Protein AF-A0A0Q9SJ80-F1 (afdb_monomer_lite)

pLDDT: mean 90.05, std 10.93, range [50.81, 97.81]

Radius of gyration: 14.5 Å; chains: 1; bounding box: 36×26×39 Å

Foldseek 3Di:
DFWAFDPDPDDGDIDDDDLLDKGQKDFQDKDFFDDDLADPDDVVLQVRLVVVLQVSPCVFQVDHPVQDQKDKDWDADDRVCSNVPGRMITIIIGRPPPPRIDSHDNGNDDD

Secondary structure (DSSP, 8-state):
-EEE----TTS--PEEE-TTS-BSEEEEEEEEPP--SS---HHHHHHHHHHHHHHHHHHHHSS-GGG-S-EEEEEE--HHHHHTT--EEEEEEE-TTSSS-BSS--TT---

Sequence (111 aa):
MCIRVPEDQGFINVTVVDCRAEHQAEVMGRAALSGPKKWPGDEAMDTMALQKCREAFEPYIGLSFDESALDMDYFTADREGWQVGDRTVVCLVFDPNDDGASNRALRGVRE

Structure (mmCIF, N/CA/C/O backbone):
data_AF-A0A0Q9SJ80-F1
#
_entry.id   AF-A0A0Q9SJ80-F1
#
loop_
_atom_site.group_PDB
_atom_site.id
_atom_site.type_symbol
_atom_site.label_atom_id
_atom_site.label_alt_id
_atom_site.label_comp_id
_atom_site.label_asym_id
_atom_site.label_entity_id
_atom_site.label_seq_id
_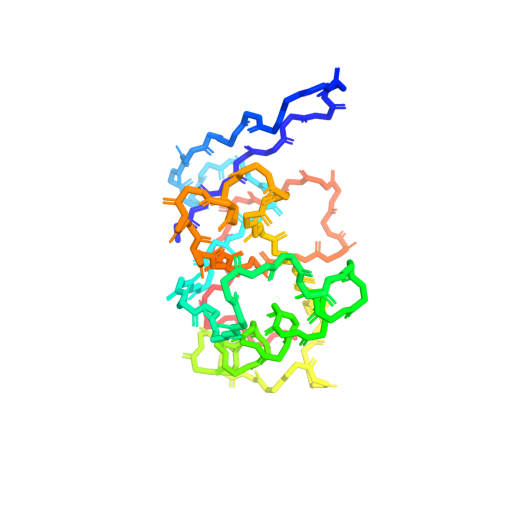atom_site.pdbx_PDB_ins_code
_atom_site.Cartn_x
_atom_site.Cartn_y
_atom_site.Cartn_z
_atom_site.occupancy
_atom_site.B_iso_or_equiv
_atom_site.auth_seq_id
_atom_site.auth_comp_id
_atom_site.auth_asym_id
_atom_site.auth_atom_id
_atom_site.pdbx_PDB_model_num
ATOM 1 N N . MET A 1 1 ? -1.192 -7.796 -10.538 1.00 88.00 1 MET A N 1
ATOM 2 C CA . MET A 1 1 ? -2.417 -7.245 -11.181 1.00 88.00 1 MET A CA 1
ATOM 3 C C . MET A 1 1 ? -2.260 -5.750 -11.155 1.00 88.00 1 MET A C 1
ATOM 5 O O . MET A 1 1 ? -1.811 -5.252 -10.132 1.00 88.00 1 MET A O 1
ATOM 9 N N . CYS A 1 2 ? -2.597 -5.052 -12.228 1.00 94.12 2 CYS A N 1
ATOM 10 C CA . CYS A 1 2 ? -2.226 -3.652 -12.357 1.00 94.12 2 CYS A CA 1
ATOM 11 C C . CYS A 1 2 ? -3.435 -2.741 -12.220 1.00 94.12 2 CYS A C 1
ATOM 13 O O . CYS A 1 2 ? -4.558 -3.143 -12.539 1.00 94.12 2 CYS A O 1
ATOM 15 N N . ILE A 1 3 ? -3.219 -1.548 -11.682 1.00 92.88 3 ILE A N 1
ATOM 16 C CA . ILE A 1 3 ? -4.290 -0.630 -11.333 1.00 92.88 3 ILE A CA 1
ATOM 17 C C . ILE A 1 3 ? -4.064 0.750 -11.919 1.00 92.88 3 ILE A C 1
ATOM 19 O O . ILE A 1 3 ? -2.954 1.283 -11.914 1.00 92.88 3 ILE A O 1
ATOM 23 N N . ARG A 1 4 ? -5.166 1.338 -12.385 1.00 90.44 4 ARG A N 1
ATOM 24 C CA . ARG A 1 4 ? -5.239 2.764 -12.652 1.00 90.44 4 ARG A CA 1
ATOM 25 C C . ARG A 1 4 ? -5.910 3.506 -11.513 1.00 90.44 4 ARG A C 1
ATOM 27 O O . ARG A 1 4 ? -6.996 3.099 -11.090 1.00 90.44 4 ARG A O 1
ATOM 34 N N . VAL A 1 5 ? -5.273 4.584 -11.069 1.00 76.19 5 VAL A N 1
ATOM 35 C CA . VAL A 1 5 ? -5.771 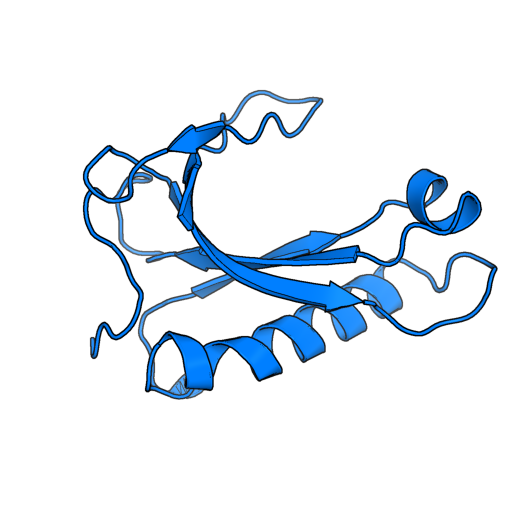5.471 -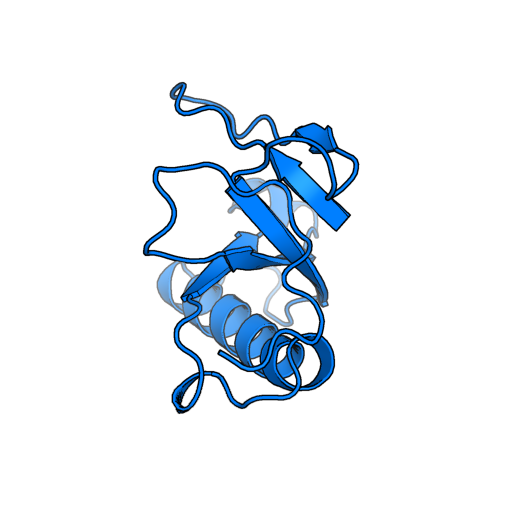10.013 1.00 76.19 5 VAL A CA 1
ATOM 36 C C . VAL A 1 5 ? -6.020 6.849 -10.639 1.00 76.19 5 VAL A C 1
ATOM 38 O O . VAL A 1 5 ? -5.062 7.515 -11.018 1.00 76.19 5 VAL A O 1
ATOM 41 N N . PRO A 1 6 ? -7.282 7.265 -10.838 1.00 65.31 6 PRO A N 1
ATOM 42 C CA . PRO A 1 6 ? -7.597 8.594 -11.346 1.00 65.31 6 PRO A CA 1
ATOM 43 C C . PRO A 1 6 ? -7.302 9.657 -10.278 1.00 65.31 6 PRO A C 1
ATOM 45 O O . PRO A 1 6 ? -7.611 9.456 -9.108 1.00 65.31 6 PRO A O 1
ATOM 48 N N . GLU A 1 7 ? -6.755 10.802 -10.688 1.00 61.00 7 GLU A N 1
ATOM 49 C CA . GLU A 1 7 ? -6.357 11.914 -9.801 1.00 61.00 7 GLU A CA 1
ATOM 50 C C . GLU A 1 7 ? -7.539 12.732 -9.216 1.00 61.00 7 GLU A C 1
ATOM 52 O O . GLU A 1 7 ? -7.327 13.733 -8.533 1.00 61.00 7 GLU A O 1
ATOM 57 N N . ASP A 1 8 ? -8.794 12.345 -9.478 1.00 55.38 8 ASP A N 1
ATOM 58 C CA . ASP A 1 8 ? -9.990 13.123 -9.113 1.00 55.38 8 ASP A CA 1
ATOM 59 C C . ASP A 1 8 ? -10.437 12.889 -7.653 1.00 55.38 8 ASP A C 1
ATOM 61 O O . ASP A 1 8 ? -10.519 11.766 -7.151 1.00 55.38 8 ASP A O 1
ATOM 65 N N . GLN A 1 9 ? -10.717 13.997 -6.968 1.00 51.91 9 GLN A N 1
ATOM 66 C CA . GLN A 1 9 ? -10.834 14.153 -5.528 1.00 51.91 9 GLN A CA 1
ATOM 67 C C . GLN A 1 9 ? -12.212 13.739 -5.000 1.00 51.91 9 GLN A C 1
ATOM 69 O O . GLN A 1 9 ? -13.223 14.405 -5.218 1.00 51.91 9 GLN A O 1
ATOM 74 N N . GLY A 1 10 ? -12.223 12.679 -4.190 1.00 50.81 10 GLY A N 1
ATOM 75 C CA . GLY A 1 10 ? -13.315 12.375 -3.260 1.00 50.81 10 GLY A CA 1
ATOM 76 C C . GLY A 1 10 ? -13.565 10.884 -3.057 1.00 50.81 10 GLY A C 1
ATOM 77 O O . GLY A 1 10 ? -13.986 10.483 -1.976 1.00 50.81 10 GLY A O 1
ATOM 78 N N . PHE A 1 11 ? -13.251 10.061 -4.062 1.00 55.22 11 PHE A N 1
ATOM 79 C CA . PHE A 1 11 ? -13.340 8.602 -3.999 1.00 55.22 11 PHE A CA 1
ATOM 80 C C . PHE A 1 11 ? -12.198 7.970 -4.795 1.00 55.22 11 PHE A C 1
ATOM 82 O O . PHE A 1 11 ? -11.992 8.308 -5.958 1.00 55.22 11 PHE A O 1
ATOM 89 N N . ILE A 1 12 ? -11.490 7.008 -4.199 1.00 63.69 12 ILE A N 1
ATOM 90 C CA . ILE A 1 12 ? -10.476 6.231 -4.919 1.00 63.69 12 ILE A CA 1
ATOM 91 C C . ILE A 1 12 ? -11.200 5.206 -5.804 1.00 63.69 12 ILE A C 1
ATOM 93 O O . ILE A 1 12 ? -11.538 4.106 -5.366 1.00 63.69 12 ILE A O 1
ATOM 97 N N . ASN A 1 13 ? -11.454 5.562 -7.064 1.00 72.38 13 ASN A N 1
ATOM 98 C CA . ASN A 1 13 ? -11.931 4.614 -8.070 1.00 72.38 13 ASN A CA 1
ATOM 99 C C . ASN A 1 13 ? -10.747 3.859 -8.672 1.00 72.38 13 ASN A C 1
ATOM 101 O O . ASN A 1 13 ? -10.119 4.320 -9.618 1.00 72.38 13 ASN A O 1
ATOM 105 N N . VAL A 1 14 ? -10.460 2.669 -8.157 1.00 82.50 14 VAL A N 1
ATOM 106 C CA . VAL A 1 14 ? -9.395 1.825 -8.704 1.00 82.50 14 VAL A CA 1
ATOM 107 C C . VAL A 1 14 ? -9.922 1.022 -9.891 1.00 82.50 14 VAL A C 1
ATOM 109 O O . VAL A 1 14 ? -10.858 0.236 -9.752 1.00 82.50 14 VAL A O 1
ATOM 112 N N . THR A 1 15 ? -9.299 1.169 -11.062 1.00 89.06 15 THR A N 1
ATOM 113 C CA . THR A 1 15 ? -9.591 0.303 -12.216 1.00 89.06 15 THR A CA 1
ATOM 114 C C . THR A 1 15 ? -8.518 -0.763 -12.350 1.00 89.06 15 THR A C 1
ATOM 116 O O . THR A 1 15 ? -7.363 -0.437 -12.606 1.00 89.06 15 THR A O 1
ATOM 119 N N . VAL A 1 16 ? -8.894 -2.037 -12.244 1.00 92.62 16 VAL A N 1
ATOM 120 C CA . VAL A 1 16 ? -7.978 -3.150 -12.531 1.00 92.62 16 VAL A CA 1
ATOM 121 C C . VAL A 1 16 ? -7.817 -3.300 -14.045 1.00 92.62 16 VAL A C 1
ATOM 123 O O . VAL A 1 16 ? -8.806 -3.375 -14.775 1.00 92.62 16 VAL A O 1
ATOM 126 N N . VAL A 1 17 ? -6.574 -3.358 -14.517 1.00 93.50 17 VAL A N 1
ATOM 127 C CA . VAL A 1 17 ? -6.207 -3.508 -15.931 1.00 93.50 17 VAL A CA 1
ATOM 128 C C . VAL A 1 17 ? -5.177 -4.625 -16.129 1.00 93.50 17 VAL A C 1
ATOM 130 O O . VAL A 1 17 ? -4.517 -5.072 -15.187 1.00 93.50 17 VAL A O 1
ATOM 133 N N . ASP A 1 18 ? -5.045 -5.097 -17.373 1.00 93.62 18 ASP A N 1
ATOM 134 C CA . ASP A 1 18 ? -3.914 -5.943 -17.770 1.00 93.62 18 ASP A CA 1
ATOM 135 C C . ASP A 1 18 ? -2.620 -5.125 -17.660 1.00 93.62 18 ASP A C 1
ATOM 137 O O . ASP A 1 18 ? -2.590 -3.974 -18.081 1.00 93.62 18 ASP A O 1
ATOM 141 N N . CYS A 1 19 ? -1.549 -5.706 -17.120 1.00 93.31 19 CYS A N 1
ATOM 142 C CA . CYS A 1 19 ? -0.290 -4.987 -16.900 1.00 93.31 19 CYS A CA 1
ATOM 143 C C . CYS A 1 19 ? 0.429 -4.569 -18.193 1.00 93.31 19 CYS A C 1
ATOM 145 O O . CYS A 1 19 ? 1.405 -3.836 -18.127 1.00 93.31 19 CYS A O 1
ATOM 147 N N . ARG A 1 20 ? -0.024 -5.031 -19.368 1.00 92.12 20 ARG A N 1
ATOM 148 C CA . ARG A 1 20 ? 0.446 -4.532 -20.672 1.00 92.12 20 ARG A CA 1
ATOM 149 C C . ARG A 1 20 ? -0.281 -3.262 -21.119 1.00 92.12 20 ARG A C 1
ATOM 151 O O . ARG A 1 20 ? 0.121 -2.648 -22.103 1.00 92.12 20 ARG A O 1
ATOM 158 N N . ALA A 1 21 ? -1.377 -2.903 -20.453 1.00 92.25 21 ALA A N 1
ATOM 159 C CA . ALA A 1 21 ? -2.021 -1.606 -20.604 1.00 92.25 21 ALA A CA 1
ATOM 160 C C . ALA A 1 21 ? -1.378 -0.594 -19.647 1.00 92.25 21 ALA A C 1
ATOM 162 O O . ALA A 1 21 ? -0.773 -0.980 -18.649 1.00 92.25 21 ALA A O 1
ATOM 163 N N . GLU A 1 22 ? -1.537 0.694 -19.940 1.00 92.12 22 GLU A N 1
ATOM 164 C CA . GLU A 1 22 ? -1.072 1.775 -19.068 1.00 92.12 22 GLU A CA 1
ATOM 165 C C . GLU A 1 22 ? -1.715 1.697 -17.675 1.00 92.12 22 GLU A C 1
ATOM 167 O O . GLU A 1 22 ? -2.936 1.540 -17.547 1.00 92.12 22 GLU A O 1
ATOM 172 N N . HIS A 1 23 ? -0.890 1.797 -16.635 1.00 93.12 23 HIS A N 1
ATOM 173 C CA . HIS A 1 23 ? -1.286 1.722 -15.232 1.00 93.12 23 HIS A CA 1
ATOM 174 C C . HIS A 1 23 ? -0.291 2.443 -14.318 1.00 93.12 23 HIS A C 1
ATOM 176 O O . HIS A 1 23 ? 0.873 2.583 -14.664 1.00 93.12 23 HIS A O 1
ATOM 182 N N . GLN A 1 24 ? -0.743 2.880 -13.144 1.00 91.62 24 GLN A N 1
ATOM 183 C CA . GLN A 1 24 ? 0.085 3.623 -12.184 1.00 91.62 24 GLN A CA 1
ATOM 184 C C . GLN A 1 24 ? 0.819 2.705 -11.204 1.00 91.62 24 GLN A C 1
ATOM 186 O O . GLN A 1 24 ? 1.921 3.017 -10.778 1.00 91.62 24 GLN A O 1
ATOM 191 N N . ALA A 1 25 ? 0.197 1.591 -10.814 1.00 93.62 25 ALA A N 1
ATOM 192 C CA . ALA A 1 25 ? 0.748 0.704 -9.797 1.00 93.62 25 ALA A CA 1
ATOM 193 C C . ALA A 1 25 ? 0.358 -0.754 -10.042 1.00 93.62 25 ALA A C 1
ATOM 195 O O . ALA A 1 25 ? -0.626 -1.063 -10.723 1.00 93.62 25 ALA A O 1
ATOM 196 N N . GLU A 1 26 ? 1.105 -1.663 -9.429 1.00 95.12 26 GLU A N 1
ATOM 197 C CA . GLU A 1 26 ? 0.811 -3.086 -9.379 1.00 95.12 26 GLU A CA 1
ATOM 198 C C . GLU A 1 26 ? 0.485 -3.518 -7.941 1.00 95.12 26 GLU A C 1
ATOM 200 O O . GLU A 1 26 ? 1.159 -3.157 -6.984 1.00 95.12 26 GLU A O 1
ATOM 205 N N . VAL A 1 27 ? -0.569 -4.319 -7.769 1.00 95.56 27 VAL A N 1
ATOM 206 C CA . VAL A 1 27 ? -0.891 -4.940 -6.481 1.00 95.56 27 VAL A CA 1
ATOM 207 C C . VAL A 1 27 ? 0.053 -6.117 -6.255 1.00 95.56 27 VAL A C 1
ATOM 209 O O . VAL A 1 27 ? -0.061 -7.150 -6.931 1.00 95.56 27 VAL A O 1
ATOM 212 N N . MET A 1 28 ? 0.932 -5.973 -5.266 1.00 95.00 28 MET A N 1
ATOM 213 C CA . MET A 1 28 ? 1.876 -7.010 -4.849 1.00 95.00 28 MET A CA 1
ATOM 214 C C . MET A 1 28 ? 1.267 -8.010 -3.864 1.00 95.00 28 MET A C 1
ATOM 216 O O . MET A 1 28 ? 1.648 -9.181 -3.842 1.00 95.00 28 MET A O 1
ATOM 220 N N . GLY A 1 29 ? 0.267 -7.593 -3.081 1.00 94.56 29 GLY A N 1
ATOM 221 C CA . GLY A 1 29 ? -0.356 -8.483 -2.108 1.00 94.56 29 GLY A CA 1
ATOM 222 C C . GLY A 1 29 ? -1.586 -7.915 -1.417 1.00 94.56 29 GLY A C 1
ATOM 223 O O . GLY A 1 29 ? -1.898 -6.731 -1.508 1.00 94.56 29 GLY A O 1
ATOM 224 N N . ARG A 1 30 ? -2.289 -8.792 -0.699 1.00 95.81 30 ARG A N 1
ATOM 225 C CA . ARG A 1 30 ? -3.390 -8.438 0.198 1.00 95.81 30 ARG A CA 1
ATOM 226 C C . ARG A 1 30 ? -3.224 -9.200 1.504 1.00 95.81 30 ARG A C 1
ATOM 228 O O . ARG A 1 30 ? -2.981 -10.406 1.481 1.00 95.81 30 ARG A O 1
ATOM 235 N N . ALA A 1 31 ? -3.394 -8.513 2.623 1.00 96.25 31 ALA A N 1
ATOM 236 C CA . ALA A 1 31 ? -3.296 -9.104 3.950 1.00 96.25 31 ALA A CA 1
ATOM 237 C C . ALA A 1 31 ? -4.396 -8.575 4.877 1.00 96.25 31 ALA A C 1
ATOM 239 O O . ALA A 1 31 ? -5.093 -7.611 4.560 1.00 96.25 31 ALA A O 1
ATOM 240 N N . ALA A 1 32 ? -4.556 -9.233 6.024 1.00 96.50 32 ALA A N 1
ATOM 241 C CA . ALA A 1 32 ? -5.393 -8.747 7.110 1.00 96.50 32 ALA A CA 1
ATOM 242 C C . ALA A 1 32 ? -4.523 -8.072 8.180 1.00 96.50 32 ALA A C 1
ATOM 244 O O . ALA A 1 32 ? -3.494 -8.615 8.589 1.00 96.50 32 ALA A O 1
ATOM 245 N N . LEU A 1 33 ? -4.961 -6.908 8.647 1.00 97.06 33 LEU A N 1
ATOM 246 C CA . LEU A 1 33 ? -4.403 -6.193 9.781 1.00 97.06 33 LEU A CA 1
ATOM 247 C C . LEU A 1 33 ? -4.993 -6.741 11.083 1.00 97.06 33 LEU A C 1
ATOM 249 O O . LEU A 1 33 ? -6.195 -6.989 11.204 1.00 97.06 33 LEU A O 1
ATOM 253 N N . SER A 1 34 ? -4.134 -6.898 12.081 1.00 93.50 34 SER A N 1
ATOM 254 C CA . SER A 1 34 ? -4.528 -7.295 13.432 1.00 93.50 34 SER A CA 1
ATOM 255 C C . SER A 1 34 ? -4.713 -6.056 14.293 1.00 93.50 34 SER A C 1
ATOM 257 O O . SER A 1 34 ? -3.948 -5.110 14.181 1.00 93.50 34 SER A O 1
ATOM 259 N N . GLY A 1 35 ? -5.689 -6.049 15.196 1.00 91.19 35 GLY A N 1
ATOM 260 C CA . GLY A 1 35 ? -5.863 -4.911 16.092 1.00 91.19 35 GLY A CA 1
ATOM 261 C C . GLY A 1 35 ? -7.145 -4.961 16.913 1.00 91.19 35 GLY A C 1
ATOM 262 O O . GLY A 1 35 ? -7.940 -5.897 16.784 1.00 91.19 35 GLY A O 1
ATOM 263 N N . PRO A 1 36 ? -7.364 -3.955 17.777 1.00 95.12 36 PRO A N 1
ATOM 264 C CA . PRO A 1 36 ? -8.570 -3.864 18.586 1.00 95.12 36 PRO A CA 1
ATOM 265 C C . PRO A 1 36 ? -9.830 -3.671 17.726 1.00 95.12 36 PRO A C 1
ATOM 267 O O . PRO A 1 36 ? -9.785 -3.281 16.560 1.00 95.12 36 PRO A O 1
ATOM 270 N N . LYS A 1 37 ? -11.008 -3.894 18.324 1.00 94.00 37 LYS A N 1
ATOM 271 C CA . LYS A 1 37 ? -12.286 -3.587 17.657 1.00 94.00 37 LYS A CA 1
ATOM 272 C C . LYS A 1 37 ? -12.457 -2.082 17.404 1.00 94.00 37 LYS A C 1
ATOM 274 O O . LYS A 1 37 ? -13.027 -1.691 16.392 1.00 94.00 37 LYS A O 1
ATOM 279 N N . LYS A 1 38 ? -11.982 -1.240 18.328 1.00 96.12 38 LYS A N 1
ATOM 280 C CA . LYS A 1 38 ? -11.973 0.223 18.167 1.00 96.12 38 LYS A CA 1
ATOM 281 C C . LYS A 1 38 ? -10.888 0.638 17.174 1.00 96.12 38 LYS A C 1
ATOM 283 O O . LYS A 1 38 ? -9.907 -0.085 17.034 1.00 96.12 38 LYS A O 1
ATOM 288 N N . TRP A 1 39 ? -11.066 1.790 16.526 1.00 97.12 39 TRP A N 1
ATOM 289 C CA . TRP A 1 39 ? -10.043 2.378 15.658 1.00 97.12 39 TRP A CA 1
ATOM 290 C C . TRP A 1 39 ? -8.734 2.557 16.439 1.00 97.12 39 TRP A C 1
ATOM 292 O O . TRP A 1 39 ? -8.775 3.200 17.494 1.00 97.12 39 TRP A O 1
ATOM 302 N N . PRO A 1 40 ? -7.613 1.980 15.974 1.00 95.75 40 PRO A N 1
ATOM 303 C CA . PRO A 1 40 ? -6.340 2.058 16.683 1.00 95.75 40 PRO A CA 1
ATOM 304 C C . PRO A 1 40 ? -5.676 3.439 16.565 1.00 95.75 40 PRO A C 1
ATOM 306 O O . PRO A 1 40 ? -4.803 3.744 17.370 1.00 95.75 40 PRO A O 1
ATOM 309 N N . GLY A 1 41 ? -6.131 4.285 15.634 1.00 97.06 41 GLY A N 1
ATOM 310 C CA . GLY A 1 41 ? -5.521 5.577 15.313 1.00 97.06 41 GLY A CA 1
ATOM 311 C C . GLY A 1 41 ? -4.765 5.513 13.990 1.00 97.06 41 GLY A C 1
ATOM 312 O O . GLY A 1 41 ? -4.322 4.440 13.588 1.00 97.06 41 GLY A O 1
ATOM 313 N N . ASP A 1 42 ? -4.641 6.657 13.324 1.00 96.12 42 ASP A N 1
ATOM 314 C CA . ASP A 1 42 ? -4.151 6.728 11.942 1.00 96.12 42 ASP A CA 1
ATOM 315 C C . ASP A 1 42 ? -2.676 6.297 11.860 1.00 96.12 42 ASP A C 1
ATOM 317 O O . ASP A 1 42 ? -2.343 5.378 11.125 1.00 96.12 42 ASP A O 1
ATOM 321 N N . GLU A 1 43 ? -1.820 6.804 12.755 1.00 97.00 43 GLU A N 1
ATOM 322 C CA . GLU A 1 43 ? -0.401 6.410 12.844 1.00 97.00 43 GLU A CA 1
ATOM 323 C C . GLU A 1 43 ? -0.206 4.895 13.054 1.00 97.00 43 GLU A C 1
ATOM 325 O O . GLU A 1 43 ? 0.690 4.269 12.480 1.00 97.00 43 GLU A O 1
ATOM 330 N N . ALA A 1 44 ? -1.064 4.279 13.872 1.00 96.88 44 ALA A N 1
ATOM 331 C CA . ALA A 1 44 ? -1.014 2.842 14.107 1.00 96.88 44 ALA A CA 1
ATOM 332 C C . ALA A 1 44 ? -1.456 2.059 12.862 1.00 96.88 44 ALA A C 1
ATOM 334 O O . ALA A 1 44 ? -0.876 1.015 12.565 1.00 96.88 44 ALA A O 1
ATOM 335 N N . MET A 1 45 ? -2.462 2.549 12.133 1.00 97.44 45 MET A N 1
ATOM 336 C CA . MET A 1 45 ? -2.901 1.949 10.871 1.00 97.44 45 MET A CA 1
ATOM 337 C C . MET A 1 45 ? -1.803 1.996 9.820 1.00 97.44 45 MET A C 1
ATOM 339 O O . MET A 1 45 ? -1.498 0.954 9.239 1.00 97.44 45 MET A O 1
ATOM 343 N N . ASP A 1 46 ? -1.172 3.154 9.653 1.00 96.44 46 ASP A N 1
ATOM 344 C CA . ASP A 1 46 ? -0.094 3.356 8.688 1.00 96.44 46 ASP A CA 1
ATOM 345 C C . ASP A 1 46 ? 1.087 2.437 9.003 1.00 96.44 46 ASP A C 1
ATOM 347 O O . ASP A 1 46 ? 1.581 1.719 8.134 1.00 96.44 46 ASP A O 1
ATOM 351 N N . THR A 1 47 ? 1.480 2.364 10.278 1.00 97.56 47 THR A N 1
ATOM 352 C CA . THR A 1 47 ? 2.559 1.478 10.737 1.00 97.56 47 THR A CA 1
ATOM 353 C C . THR A 1 47 ? 2.260 0.010 10.416 1.00 97.56 47 THR A C 1
ATOM 355 O O . THR A 1 47 ? 3.115 -0.703 9.888 1.00 97.56 47 THR A O 1
ATOM 358 N N . MET A 1 48 ? 1.043 -0.462 10.708 1.00 97.50 48 MET A N 1
ATOM 359 C CA . MET A 1 48 ? 0.652 -1.851 10.446 1.00 97.50 48 MET A CA 1
ATOM 360 C C . MET A 1 48 ? 0.566 -2.161 8.948 1.00 97.50 48 MET A C 1
ATOM 362 O O . MET A 1 48 ? 0.973 -3.246 8.525 1.00 97.50 48 MET A O 1
ATOM 366 N N . ALA A 1 49 ? 0.033 -1.234 8.151 1.00 97.50 49 ALA A N 1
ATOM 367 C CA . ALA A 1 49 ? -0.082 -1.386 6.708 1.00 97.50 49 ALA A CA 1
ATOM 368 C C . ALA A 1 49 ? 1.300 -1.424 6.045 1.00 97.50 49 ALA A C 1
ATOM 370 O O . ALA A 1 49 ? 1.609 -2.391 5.348 1.00 97.50 49 ALA A O 1
ATOM 371 N N . LEU A 1 50 ? 2.168 -0.454 6.357 1.00 96.62 50 LEU A N 1
ATOM 372 C CA . LEU A 1 50 ? 3.546 -0.407 5.865 1.00 96.62 50 LEU A CA 1
ATOM 373 C C . LEU A 1 50 ? 4.329 -1.661 6.236 1.00 96.62 50 LEU A C 1
ATOM 375 O O . LEU A 1 50 ? 5.024 -2.218 5.390 1.00 96.62 50 LEU A O 1
ATOM 379 N N . GLN A 1 51 ? 4.196 -2.150 7.472 1.00 97.00 51 GLN A N 1
ATOM 380 C CA . GLN A 1 51 ? 4.855 -3.388 7.874 1.00 97.00 51 GLN A CA 1
ATOM 381 C C . GLN A 1 51 ? 4.404 -4.565 6.996 1.00 97.00 51 GLN A C 1
ATOM 383 O O . GLN A 1 51 ? 5.239 -5.321 6.498 1.00 97.00 51 GLN A O 1
ATOM 388 N N . LYS A 1 52 ? 3.094 -4.716 6.767 1.00 97.44 52 LYS A N 1
ATOM 389 C CA . LYS A 1 52 ? 2.564 -5.805 5.935 1.00 97.44 52 LYS A CA 1
ATOM 390 C C . LYS A 1 52 ? 2.983 -5.695 4.478 1.00 97.44 52 LYS A C 1
ATOM 392 O O . LYS A 1 52 ? 3.252 -6.716 3.850 1.00 97.44 52 LYS A O 1
ATOM 397 N N . CYS A 1 53 ? 3.058 -4.483 3.950 1.00 97.81 53 CYS A N 1
ATOM 398 C CA . CYS A 1 53 ? 3.486 -4.268 2.579 1.00 97.81 53 CYS A CA 1
ATOM 399 C C . CYS A 1 53 ? 4.990 -4.486 2.408 1.00 97.81 53 CYS A C 1
ATOM 401 O O . CYS A 1 53 ? 5.386 -5.166 1.464 1.00 97.81 53 CYS A O 1
ATOM 403 N N . ARG A 1 54 ? 5.817 -4.086 3.380 1.00 96.25 54 ARG A N 1
ATOM 404 C CA . ARG A 1 54 ? 7.241 -4.456 3.408 1.00 96.25 54 ARG A CA 1
ATOM 405 C C . ARG A 1 54 ? 7.449 -5.970 3.435 1.00 96.25 54 ARG A C 1
ATOM 407 O O . ARG A 1 54 ? 8.262 -6.473 2.670 1.00 96.25 54 ARG A O 1
ATOM 414 N N . GLU A 1 55 ? 6.679 -6.705 4.241 1.00 96.00 55 GLU A N 1
ATOM 415 C CA . GLU A 1 55 ? 6.720 -8.179 4.273 1.00 96.00 55 GLU A CA 1
ATOM 416 C C . GLU A 1 55 ? 6.353 -8.817 2.912 1.00 96.00 55 GLU A C 1
ATOM 418 O O . GLU A 1 55 ? 6.842 -9.898 2.583 1.00 96.00 55 GLU A O 1
ATOM 423 N N . ALA A 1 56 ? 5.499 -8.165 2.116 1.00 96.00 56 ALA A N 1
ATOM 424 C CA . ALA A 1 56 ? 5.065 -8.649 0.804 1.00 96.00 56 ALA A CA 1
ATOM 425 C C . ALA A 1 56 ? 6.013 -8.277 -0.352 1.00 96.00 56 ALA A C 1
ATOM 427 O O . ALA A 1 56 ? 5.960 -8.924 -1.399 1.00 96.00 56 ALA A O 1
ATOM 428 N N . PHE A 1 57 ? 6.860 -7.259 -0.174 1.00 96.25 57 PHE A N 1
ATOM 429 C CA . PHE A 1 57 ? 7.648 -6.655 -1.248 1.00 96.25 57 PHE A CA 1
ATOM 430 C C . PHE A 1 57 ? 8.693 -7.613 -1.833 1.00 96.25 57 PHE A C 1
ATOM 432 O O . PHE A 1 57 ? 8.633 -7.953 -3.013 1.00 96.25 57 PHE A O 1
ATOM 439 N N . GLU A 1 58 ? 9.620 -8.108 -1.010 1.00 95.06 58 GLU A N 1
ATOM 440 C CA . GLU A 1 58 ? 10.731 -8.947 -1.482 1.00 95.06 58 GLU A CA 1
ATOM 441 C C . GLU A 1 58 ? 10.268 -10.255 -2.147 1.00 95.06 58 GLU A C 1
ATOM 443 O O . GLU A 1 58 ? 10.747 -10.561 -3.240 1.00 95.06 58 GLU A O 1
ATOM 448 N N . PRO A 1 59 ? 9.285 -11.007 -1.608 1.00 94.81 59 PRO A N 1
ATOM 449 C CA . PRO A 1 59 ? 8.754 -12.185 -2.297 1.00 94.81 59 PRO A CA 1
ATOM 450 C C . PRO A 1 59 ? 8.136 -11.882 -3.670 1.00 94.81 59 PRO A C 1
ATOM 452 O O . PRO A 1 59 ? 8.014 -12.782 -4.506 1.00 94.81 59 PRO A O 1
ATOM 455 N N . TYR A 1 60 ? 7.697 -10.641 -3.892 1.00 95.19 60 TYR A N 1
ATOM 456 C CA . TYR A 1 60 ? 7.029 -10.216 -5.115 1.00 95.19 60 TYR A CA 1
ATOM 457 C C . TYR A 1 60 ? 7.998 -9.653 -6.165 1.00 95.19 60 TYR A C 1
ATOM 459 O O . TYR A 1 60 ? 7.907 -10.012 -7.343 1.00 95.19 60 TYR A O 1
ATOM 467 N N . ILE A 1 61 ? 8.926 -8.799 -5.734 1.00 94.94 61 ILE A N 1
ATOM 468 C CA . ILE A 1 61 ? 9.907 -8.108 -6.582 1.00 94.94 61 ILE A CA 1
ATOM 469 C C . ILE A 1 61 ? 11.172 -8.948 -6.778 1.00 94.94 61 ILE A C 1
ATOM 471 O O . ILE A 1 61 ? 11.725 -8.996 -7.872 1.00 94.94 61 ILE A O 1
ATOM 475 N N . GLY A 1 62 ? 11.589 -9.696 -5.757 1.00 94.38 62 GLY A N 1
ATOM 476 C CA . GLY A 1 62 ? 12.839 -10.457 -5.753 1.00 94.38 62 GLY A CA 1
ATOM 477 C C . GLY A 1 62 ? 14.063 -9.654 -5.297 1.00 94.38 62 GLY A C 1
ATOM 478 O O . GLY A 1 62 ? 15.168 -10.190 -5.357 1.00 94.38 62 GLY A O 1
ATOM 479 N N . LEU A 1 63 ? 13.863 -8.412 -4.846 1.00 94.00 63 LEU A N 1
ATOM 480 C CA . LEU A 1 63 ? 14.832 -7.557 -4.156 1.00 94.00 63 LEU A CA 1
ATOM 481 C C . LEU A 1 63 ? 14.208 -7.044 -2.858 1.00 94.00 63 LEU A C 1
ATOM 483 O O . LEU A 1 63 ? 12.984 -6.892 -2.779 1.00 94.00 63 LEU A O 1
ATOM 487 N N . SER A 1 64 ? 15.036 -6.763 -1.851 1.00 94.06 64 SER A N 1
ATOM 488 C CA . SER A 1 64 ? 14.556 -6.052 -0.668 1.00 94.06 64 SER A CA 1
ATOM 489 C C . SER A 1 64 ? 14.142 -4.624 -1.046 1.00 94.06 64 SER A C 1
ATOM 491 O O . SER A 1 64 ? 14.609 -4.073 -2.043 1.00 94.06 64 SER A O 1
ATOM 493 N N . PHE A 1 65 ? 13.254 -4.015 -0.257 1.00 93.62 65 PHE A N 1
ATOM 494 C CA . PHE A 1 65 ? 12.802 -2.645 -0.521 1.00 93.62 65 PHE A CA 1
ATOM 495 C C . PHE A 1 65 ? 13.964 -1.646 -0.557 1.00 93.62 65 PHE A C 1
ATOM 497 O O . PHE A 1 65 ? 14.016 -0.799 -1.436 1.00 93.62 65 PHE A O 1
ATOM 504 N N . ASP A 1 66 ? 14.925 -1.788 0.358 1.00 93.56 66 ASP A N 1
ATOM 505 C CA . ASP A 1 66 ? 16.054 -0.861 0.474 1.00 93.56 66 ASP A CA 1
ATOM 506 C C . ASP A 1 66 ? 17.087 -1.027 -0.667 1.00 93.56 66 ASP A C 1
ATOM 508 O O . ASP A 1 66 ? 17.960 -0.177 -0.838 1.00 93.56 66 ASP A O 1
ATOM 512 N N . GLU A 1 67 ? 17.005 -2.115 -1.443 1.00 94.00 67 GLU A N 1
ATOM 513 C CA . GLU A 1 67 ? 17.863 -2.397 -2.605 1.00 94.00 67 GLU A CA 1
ATOM 514 C C . GLU A 1 67 ? 17.177 -2.118 -3.951 1.00 94.00 67 GLU A C 1
ATOM 516 O O . GLU A 1 67 ? 17.829 -2.230 -4.988 1.00 94.00 67 GLU A O 1
ATOM 521 N N . SER A 1 68 ? 15.883 -1.788 -3.955 1.00 94.06 68 SER A N 1
ATOM 522 C CA . SER A 1 68 ? 15.105 -1.534 -5.169 1.00 94.06 68 SER A CA 1
ATOM 523 C C . SER A 1 68 ? 14.964 -0.036 -5.446 1.00 94.06 68 SER A C 1
ATOM 525 O O . SER A 1 68 ? 14.888 0.771 -4.523 1.00 94.06 68 SER A O 1
ATOM 527 N N . ALA A 1 69 ? 14.872 0.338 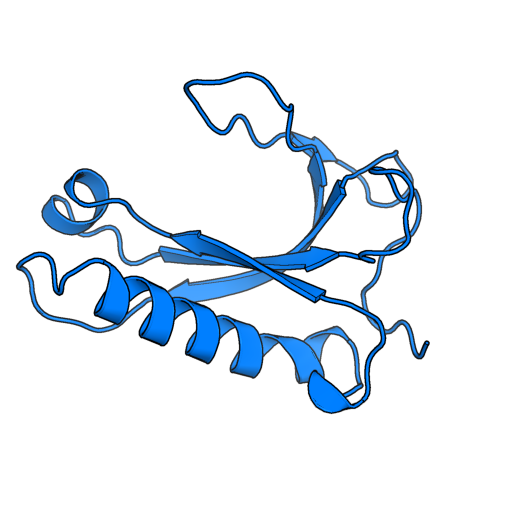-6.725 1.00 93.00 69 ALA A N 1
ATOM 528 C CA . ALA A 1 69 ? 14.467 1.688 -7.128 1.00 93.00 69 ALA A CA 1
ATOM 529 C C . ALA A 1 69 ? 12.945 1.939 -7.036 1.00 93.00 69 ALA A C 1
ATOM 531 O O . ALA A 1 69 ? 12.502 3.073 -7.219 1.00 93.00 69 ALA A O 1
ATOM 532 N N . LEU A 1 70 ? 12.148 0.895 -6.781 1.00 94.62 70 LEU A N 1
ATOM 533 C CA . LEU A 1 70 ? 10.690 0.972 -6.709 1.00 94.62 70 LEU A CA 1
ATOM 534 C C . LEU A 1 70 ? 10.217 1.458 -5.339 1.00 94.62 70 LEU A C 1
ATOM 536 O O . LEU A 1 70 ? 10.849 1.190 -4.317 1.00 94.62 70 LEU A O 1
ATOM 540 N N . ASP A 1 71 ? 9.048 2.089 -5.316 1.00 94.00 71 ASP A N 1
ATOM 541 C CA . ASP A 1 71 ? 8.394 2.527 -4.086 1.00 94.00 71 ASP A CA 1
ATOM 542 C C . ASP A 1 71 ? 7.098 1.734 -3.834 1.00 94.00 71 ASP A C 1
ATOM 544 O O . ASP A 1 71 ? 6.599 1.010 -4.706 1.00 94.00 71 ASP A O 1
ATOM 548 N N . MET A 1 72 ? 6.566 1.815 -2.614 1.00 94.44 72 MET A N 1
ATOM 549 C CA . MET A 1 72 ? 5.357 1.107 -2.204 1.00 94.44 72 MET A CA 1
ATOM 550 C C . MET A 1 72 ? 4.327 2.033 -1.570 1.00 94.44 72 MET A C 1
ATOM 552 O O . MET A 1 72 ? 4.652 2.959 -0.834 1.00 94.44 72 MET A O 1
ATOM 556 N N . ASP A 1 73 ? 3.062 1.702 -1.792 1.00 94.38 73 ASP A N 1
ATOM 557 C CA . ASP A 1 73 ? 1.926 2.354 -1.146 1.00 94.38 73 ASP A CA 1
ATOM 558 C C . ASP A 1 73 ? 0.873 1.301 -0.775 1.00 94.38 73 ASP A C 1
ATOM 560 O O . ASP A 1 73 ? 1.043 0.100 -1.028 1.00 94.38 73 ASP A O 1
ATOM 564 N N . TYR A 1 74 ? -0.217 1.712 -0.141 1.00 95.38 74 TYR A N 1
ATOM 565 C CA . TYR A 1 74 ? -1.261 0.805 0.296 1.00 95.38 74 TYR A CA 1
ATOM 566 C C . TYR A 1 74 ? -2.650 1.431 0.287 1.00 95.38 74 TYR A C 1
ATOM 568 O O . TYR A 1 74 ? -2.860 2.602 0.582 1.00 95.38 74 TYR A O 1
ATOM 576 N N . PHE A 1 75 ? -3.644 0.577 0.059 1.00 94.06 75 PHE A N 1
ATOM 577 C CA . PHE A 1 75 ? -5.014 0.855 0.466 1.00 94.06 75 PHE A CA 1
ATOM 578 C C . PHE A 1 75 ? -5.320 0.086 1.741 1.00 94.06 75 PHE A C 1
ATOM 580 O O . PHE A 1 75 ? -5.026 -1.105 1.848 1.00 94.06 75 PHE A O 1
ATOM 587 N N . THR A 1 76 ? -5.951 0.747 2.701 1.00 94.19 76 THR A N 1
ATOM 588 C CA . THR A 1 76 ? -6.414 0.124 3.940 1.00 94.19 76 THR A CA 1
ATOM 589 C C . THR A 1 76 ? -7.822 0.593 4.268 1.00 94.19 76 THR A C 1
ATOM 591 O O . THR A 1 76 ? -8.313 1.568 3.698 1.00 94.19 76 THR A O 1
ATOM 594 N N . ALA A 1 77 ? -8.488 -0.127 5.165 1.00 92.06 77 ALA A N 1
ATOM 595 C CA . ALA A 1 77 ? -9.784 0.288 5.672 1.00 92.06 77 ALA A CA 1
ATOM 596 C C . ALA A 1 77 ? -9.675 1.649 6.374 1.00 92.06 77 ALA A C 1
ATOM 598 O O . ALA A 1 77 ? -8.769 1.874 7.180 1.00 92.06 77 ALA A O 1
ATOM 599 N N . ASP A 1 78 ? -10.645 2.521 6.122 1.00 92.12 78 ASP A N 1
ATOM 600 C CA . ASP A 1 78 ? -10.835 3.727 6.915 1.00 92.12 78 ASP A CA 1
ATOM 601 C C . ASP A 1 78 ? -11.516 3.401 8.258 1.00 92.12 78 ASP A C 1
ATOM 603 O O . ASP A 1 78 ? -11.779 2.245 8.622 1.00 92.12 78 ASP A O 1
ATOM 607 N N . ARG A 1 79 ? -11.823 4.446 9.028 1.00 95.44 79 ARG A N 1
ATOM 608 C CA . ARG A 1 79 ? -12.456 4.302 10.339 1.00 95.44 79 ARG A CA 1
ATOM 609 C C . ARG A 1 79 ? -13.808 3.591 10.275 1.00 95.44 79 ARG A C 1
ATOM 611 O O . ARG A 1 79 ? -14.137 2.853 11.208 1.00 95.44 79 ARG A O 1
ATOM 618 N N . GLU A 1 80 ? -14.596 3.825 9.233 1.00 94.50 80 GLU A N 1
ATOM 619 C CA . GLU A 1 80 ? -15.928 3.242 9.073 1.00 94.50 80 GLU A CA 1
ATOM 620 C C . GLU A 1 80 ? -15.815 1.763 8.699 1.00 94.50 80 GLU A C 1
ATOM 622 O O . GLU A 1 80 ? -16.404 0.909 9.373 1.00 94.50 80 GLU A O 1
ATOM 627 N N . GLY A 1 81 ? -14.950 1.443 7.731 1.00 94.75 81 GLY A N 1
ATOM 628 C CA . GLY A 1 81 ? -14.574 0.078 7.369 1.00 94.75 81 GLY A CA 1
ATOM 629 C C . GLY A 1 81 ? -14.088 -0.713 8.583 1.00 94.75 81 GLY A C 1
ATOM 630 O O . GLY A 1 81 ? -14.556 -1.824 8.853 1.00 94.75 81 GLY A O 1
ATOM 631 N N . TRP A 1 82 ? 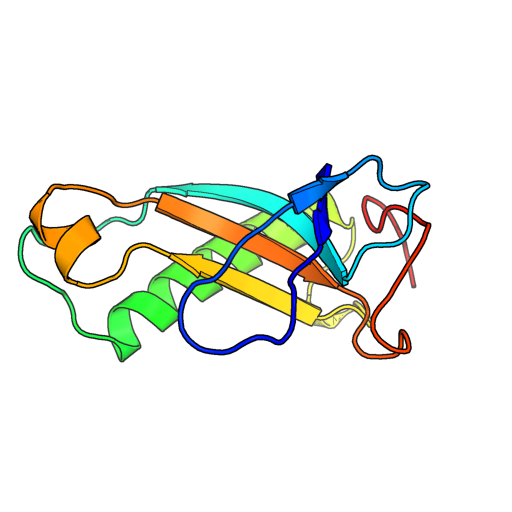-13.234 -0.113 9.413 1.00 97.00 82 TRP A N 1
ATOM 632 C CA . TRP A 1 82 ? -12.739 -0.767 10.620 1.00 97.00 82 TRP A CA 1
ATOM 633 C C . TRP A 1 82 ? -13.839 -1.060 11.647 1.00 97.00 82 TRP A C 1
ATOM 635 O O . TRP A 1 82 ? -13.802 -2.093 12.326 1.00 97.00 82 TRP A O 1
ATOM 645 N N . GLN A 1 83 ? -14.835 -0.186 11.785 1.00 95.94 83 GLN A N 1
ATOM 646 C CA . GLN A 1 83 ? -15.947 -0.413 12.711 1.00 95.94 83 GLN A CA 1
ATOM 647 C C . GLN A 1 83 ? -16.820 -1.598 12.294 1.00 95.94 83 GLN A C 1
ATOM 649 O O . GLN A 1 83 ? -17.291 -2.336 13.166 1.00 95.94 83 GLN A O 1
ATOM 654 N N . VAL A 1 84 ? -16.989 -1.812 10.986 1.00 96.25 84 VAL A N 1
ATOM 655 C CA . VAL A 1 84 ? -17.756 -2.942 10.436 1.00 96.25 84 VAL A CA 1
ATOM 656 C C . VAL A 1 84 ? -16.923 -4.214 10.249 1.00 96.25 84 VAL A C 1
ATOM 658 O O . VAL A 1 84 ? -17.453 -5.243 9.840 1.00 96.25 84 VAL A O 1
ATOM 661 N N . GLY A 1 85 ? -15.644 -4.179 10.630 1.00 96.25 85 GLY A N 1
ATOM 662 C CA . GLY A 1 85 ? -14.768 -5.348 10.659 1.00 96.25 85 GLY A CA 1
ATOM 663 C C . GLY A 1 85 ? -13.890 -5.522 9.424 1.00 96.25 85 GLY A C 1
ATOM 664 O O . GLY A 1 85 ? -13.224 -6.551 9.328 1.00 96.25 85 GLY A O 1
ATOM 665 N N . ASP A 1 86 ? -13.832 -4.543 8.517 1.00 96.88 86 ASP A N 1
ATOM 666 C CA . ASP A 1 86 ? -12.812 -4.558 7.474 1.00 96.88 86 ASP A CA 1
ATOM 667 C C . ASP A 1 86 ? -11.432 -4.369 8.109 1.00 96.88 86 ASP A C 1
ATOM 669 O O . ASP A 1 86 ? -11.191 -3.491 8.941 1.00 96.88 86 ASP A O 1
ATOM 673 N N . ARG A 1 87 ? -10.542 -5.286 7.768 1.00 97.25 87 ARG A N 1
ATOM 674 C CA . ARG A 1 87 ? -9.161 -5.356 8.241 1.00 97.25 87 ARG A CA 1
ATOM 675 C C . ARG A 1 87 ? -8.207 -5.480 7.065 1.00 97.25 87 ARG A C 1
ATOM 677 O O . ARG A 1 87 ? -7.067 -5.880 7.243 1.00 97.25 87 ARG A O 1
ATOM 684 N N . THR A 1 88 ? -8.678 -5.229 5.855 1.00 97.00 88 THR A N 1
ATOM 685 C CA . THR A 1 88 ? -7.897 -5.433 4.649 1.00 97.00 88 THR A CA 1
ATOM 686 C C . THR A 1 88 ? -6.828 -4.362 4.512 1.00 97.00 88 THR A C 1
ATOM 688 O O . THR A 1 88 ? -7.133 -3.178 4.595 1.00 97.00 88 THR A O 1
ATOM 691 N N . VAL A 1 89 ? -5.612 -4.791 4.186 1.00 97.38 89 VAL A N 1
ATOM 692 C CA . VAL A 1 89 ? -4.622 -3.967 3.494 1.00 97.38 89 VAL A CA 1
ATOM 693 C C . VAL A 1 89 ? -4.369 -4.553 2.106 1.00 97.38 89 VAL A C 1
ATOM 695 O O . VAL A 1 89 ? -4.254 -5.774 1.948 1.00 97.38 89 VAL A O 1
ATOM 698 N N . VAL A 1 90 ? -4.315 -3.692 1.097 1.00 96.62 90 VAL A N 1
ATOM 699 C CA . VAL A 1 90 ? -3.894 -3.998 -0.272 1.00 96.62 90 VAL A CA 1
ATOM 700 C C . VAL A 1 90 ? -2.590 -3.260 -0.506 1.00 96.62 90 VAL A C 1
ATOM 702 O O . VAL A 1 90 ? -2.551 -2.042 -0.404 1.00 96.62 90 VAL A O 1
ATOM 705 N N . CYS A 1 91 ? -1.539 -4.005 -0.808 1.00 97.19 91 CYS A N 1
ATOM 706 C CA . CYS A 1 91 ? -0.195 -3.484 -0.967 1.00 97.19 91 CYS A CA 1
ATOM 707 C C . CYS A 1 91 ? 0.122 -3.254 -2.438 1.00 97.19 91 CYS A C 1
ATOM 709 O O . CYS A 1 91 ? -0.111 -4.140 -3.269 1.00 97.19 91 CYS A O 1
ATOM 711 N N . LEU A 1 92 ? 0.669 -2.082 -2.732 1.00 95.69 92 LEU A N 1
ATOM 712 C CA . LEU A 1 92 ? 0.973 -1.590 -4.065 1.00 95.69 92 LEU A CA 1
ATOM 713 C C . LEU A 1 92 ? 2.478 -1.404 -4.228 1.00 95.69 92 LEU A C 1
ATOM 715 O O . LEU A 1 92 ? 3.179 -1.111 -3.263 1.00 95.69 92 LEU A O 1
ATOM 719 N N . VAL A 1 93 ? 2.944 -1.539 -5.461 1.00 95.44 93 VAL A N 1
ATOM 720 C CA . VAL A 1 93 ? 4.295 -1.185 -5.895 1.00 95.44 93 VAL A CA 1
ATOM 721 C C . VAL A 1 93 ? 4.206 -0.365 -7.176 1.00 95.44 93 VAL A C 1
ATOM 723 O O . VAL A 1 93 ? 3.339 -0.624 -8.017 1.00 95.44 93 VAL A O 1
ATOM 726 N N . PHE A 1 94 ? 5.078 0.622 -7.319 1.00 93.50 94 PHE A N 1
ATOM 727 C CA . PHE A 1 94 ? 5.162 1.479 -8.498 1.00 93.50 94 PHE A CA 1
ATOM 728 C C . PHE A 1 94 ? 6.604 1.948 -8.713 1.00 93.50 94 PHE A C 1
ATOM 730 O O . PHE A 1 94 ? 7.420 1.911 -7.791 1.00 93.50 94 PHE A O 1
ATOM 737 N N . ASP A 1 95 ? 6.923 2.371 -9.935 1.00 92.75 95 ASP A N 1
ATOM 738 C CA . ASP A 1 95 ? 8.177 3.070 -10.214 1.00 92.75 95 ASP A CA 1
ATOM 739 C C . ASP A 1 95 ? 7.962 4.573 -9.968 1.00 92.75 95 ASP A C 1
ATOM 741 O O . ASP A 1 95 ? 7.142 5.184 -10.661 1.00 92.75 95 ASP A O 1
ATOM 745 N N . PRO A 1 96 ? 8.647 5.193 -8.989 1.00 89.94 96 PRO A N 1
ATOM 746 C CA . PRO A 1 96 ? 8.503 6.622 -8.717 1.00 89.94 96 PRO A CA 1
ATOM 747 C C . PRO A 1 96 ? 9.080 7.515 -9.829 1.00 89.94 96 PRO A C 1
ATOM 749 O O . PRO A 1 96 ? 8.864 8.726 -9.799 1.00 89.94 96 PRO A O 1
ATOM 752 N N . ASN A 1 97 ? 9.825 6.946 -10.784 1.00 88.00 97 ASN A N 1
ATOM 753 C CA . ASN A 1 97 ? 10.406 7.657 -11.923 1.00 88.00 97 ASN A CA 1
ATOM 754 C C . ASN A 1 97 ? 9.572 7.533 -13.204 1.00 88.00 97 ASN A C 1
ATOM 756 O O . ASN A 1 97 ? 9.896 8.199 -14.188 1.00 88.00 97 ASN A O 1
ATOM 760 N N . ASP A 1 98 ? 8.526 6.702 -13.216 1.00 84.88 98 ASP A N 1
ATOM 761 C CA . ASP A 1 98 ? 7.578 6.684 -14.328 1.00 84.88 98 ASP A CA 1
ATOM 762 C C . ASP A 1 98 ? 6.736 7.974 -14.297 1.00 84.88 98 ASP A C 1
ATOM 764 O O . ASP A 1 98 ? 6.296 8.422 -13.236 1.00 84.88 98 ASP A O 1
ATOM 768 N N . ASP A 1 99 ? 6.448 8.552 -15.472 1.00 75.12 99 ASP A N 1
ATOM 769 C CA . ASP A 1 99 ? 5.656 9.790 -15.652 1.00 75.12 99 ASP A CA 1
ATOM 770 C C . ASP A 1 99 ? 4.150 9.598 -15.334 1.00 75.12 99 ASP A C 1
ATOM 772 O O . ASP A 1 99 ? 3.265 10.184 -15.960 1.00 75.12 99 ASP A O 1
ATOM 776 N N . GLY A 1 100 ? 3.830 8.727 -14.377 1.00 70.19 100 GLY A N 1
ATOM 777 C CA . GLY A 1 100 ? 2.474 8.416 -13.949 1.00 70.19 100 GLY A CA 1
ATOM 778 C C . GLY A 1 100 ? 1.801 7.295 -14.738 1.00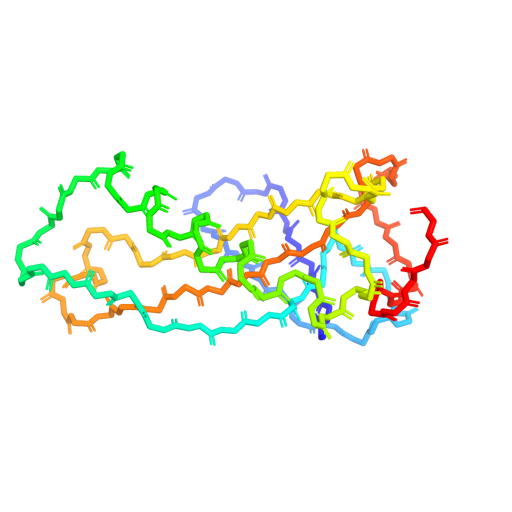 70.19 100 GLY A C 1
ATOM 779 O O . GLY A 1 100 ? 0.601 7.094 -14.558 1.00 70.19 100 GLY A O 1
ATOM 780 N N . ALA A 1 101 ? 2.510 6.552 -15.596 1.00 78.31 101 ALA A N 1
ATOM 781 C CA . ALA A 1 101 ? 1.990 5.315 -16.180 1.00 78.31 101 ALA A CA 1
ATOM 782 C C . ALA A 1 101 ? 3.088 4.381 -16.718 1.00 78.31 101 ALA A C 1
ATOM 784 O O . ALA A 1 101 ? 3.853 4.753 -17.605 1.00 78.31 101 ALA A O 1
ATOM 785 N N . SER A 1 102 ? 3.062 3.125 -16.273 1.00 84.94 102 SER A N 1
ATOM 786 C CA . SER A 1 102 ? 3.814 2.010 -16.845 1.00 84.94 102 SER A CA 1
ATOM 787 C C . SER A 1 102 ? 2.919 1.132 -17.714 1.00 84.94 102 SER A C 1
ATOM 789 O O . SER A 1 102 ? 1.713 1.026 -17.497 1.00 84.94 102 SER A O 1
ATOM 791 N N . ASN A 1 103 ? 3.501 0.444 -18.693 1.00 88.38 103 ASN A N 1
ATOM 792 C CA . ASN A 1 103 ? 2.836 -0.612 -19.470 1.00 88.38 103 ASN A CA 1
ATOM 793 C C . ASN A 1 103 ? 3.544 -1.968 -19.323 1.00 88.38 103 ASN A C 1
ATOM 795 O O . ASN A 1 103 ? 3.413 -2.854 -20.176 1.00 88.38 103 ASN A O 1
ATOM 799 N N . ARG A 1 104 ? 4.329 -2.116 -18.252 1.00 89.25 104 ARG A N 1
ATOM 800 C CA . ARG A 1 104 ? 5.054 -3.337 -17.905 1.00 89.25 104 ARG A CA 1
ATOM 801 C C . ARG A 1 104 ? 4.693 -3.747 -16.487 1.00 89.25 104 ARG A C 1
ATOM 803 O O . ARG A 1 104 ? 4.457 -2.905 -15.636 1.00 89.25 104 ARG A O 1
ATOM 810 N N . ALA A 1 105 ? 4.667 -5.052 -16.239 1.00 91.00 105 ALA A N 1
ATOM 811 C CA . ALA A 1 105 ? 4.550 -5.565 -14.879 1.00 91.00 105 ALA A CA 1
ATOM 812 C C . ALA A 1 105 ? 5.864 -5.333 -14.118 1.00 91.00 105 ALA A C 1
ATOM 814 O O . ALA A 1 105 ? 6.939 -5.530 -14.688 1.00 91.00 105 ALA A O 1
ATOM 815 N N . LEU A 1 106 ? 5.760 -4.992 -12.834 1.00 89.94 106 LEU A N 1
ATOM 816 C CA . LEU A 1 106 ? 6.904 -4.770 -11.942 1.00 89.94 106 LEU A CA 1
ATOM 817 C C . LEU A 1 106 ? 7.311 -6.046 -11.196 1.00 89.94 106 LEU A C 1
ATOM 819 O O . LEU A 1 106 ? 8.398 -6.142 -10.627 1.00 89.94 106 LEU A O 1
ATOM 823 N N . ARG A 1 107 ? 6.459 -7.074 -11.224 1.00 88.75 107 ARG A N 1
ATOM 824 C CA . ARG A 1 107 ? 6.761 -8.379 -10.632 1.00 88.75 107 ARG A CA 1
ATOM 825 C C . ARG A 1 107 ? 8.065 -8.974 -11.176 1.00 88.75 107 ARG A C 1
ATOM 827 O O . ARG A 1 107 ? 8.156 -9.307 -12.358 1.00 88.75 107 ARG A O 1
ATOM 834 N N . GLY A 1 108 ? 9.017 -9.241 -10.284 1.00 79.50 108 GLY A N 1
ATOM 835 C CA . GLY A 1 108 ? 10.292 -9.873 -10.633 1.00 79.50 108 GLY A CA 1
ATOM 836 C C . GLY A 1 108 ? 11.280 -8.969 -11.378 1.00 79.50 108 GLY A C 1
ATOM 837 O O . GLY A 1 108 ? 12.272 -9.488 -11.898 1.00 79.50 108 GLY A O 1
ATOM 838 N N . VAL A 1 109 ? 11.003 -7.663 -11.476 1.00 78.06 109 VAL A N 1
ATOM 839 C CA . VAL A 1 109 ? 11.936 -6.672 -12.028 1.00 78.06 109 VAL A CA 1
ATOM 840 C C . VAL A 1 109 ? 13.120 -6.518 -11.068 1.00 78.06 109 VAL A C 1
ATOM 842 O O . VAL A 1 109 ? 12.961 -6.564 -9.852 1.00 78.06 109 VAL A O 1
ATOM 845 N N . ARG A 1 110 ? 14.329 -6.414 -11.626 1.00 64.00 110 ARG A N 1
ATOM 846 C CA . ARG A 1 110 ? 15.601 -6.376 -10.885 1.00 64.00 110 ARG A CA 1
ATOM 847 C C . ARG A 1 110 ? 16.373 -5.101 -11.216 1.00 64.00 110 ARG A C 1
ATOM 849 O O . ARG A 1 110 ? 17.507 -5.189 -11.689 1.00 64.00 110 ARG A O 1
ATOM 856 N N . GLU A 1 111 ? 15.711 -3.961 -11.077 1.00 57.38 111 GLU A N 1
ATOM 857 C CA . GLU A 1 111 ? 16.278 -2.635 -11.354 1.00 57.38 111 GLU A CA 1
ATOM 858 C C . GLU A 1 111 ? 16.658 -1.913 -10.060 1.00 57.38 111 GLU A C 1
ATOM 860 O O . GLU A 1 111 ? 15.863 -1.973 -9.088 1.00 57.38 111 GLU A O 1
#